Protein AF-A0ABC9SPA9-F1 (afdb_monomer_lite)

pLDDT: mean 70.74, std 9.86, range [34.94, 82.75]

Organism: NCBI:txid718222

Structure (mmCIF, N/CA/C/O backbone):
data_AF-A0ABC9SPA9-F1
#
_entry.id   AF-A0ABC9SPA9-F1
#
loop_
_atom_site.group_PDB
_atom_site.id
_atom_site.type_symbol
_atom_site.label_atom_id
_atom_site.label_alt_id
_atom_site.label_comp_id
_atom_site.label_asym_id
_atom_site.label_entity_id
_atom_site.label_seq_id
_atom_site.pdbx_PDB_ins_code
_atom_site.Cartn_x
_atom_site.Cartn_y
_atom_site.Cartn_z
_atom_site.occupancy
_atom_site.B_iso_or_equiv
_atom_site.auth_seq_id
_atom_site.auth_comp_id
_atom_site.auth_asym_id
_atom_site.auth_atom_id
_atom_site.pdbx_PDB_model_num
ATOM 1 N N . MET A 1 1 ? -22.243 22.794 11.978 1.00 34.94 1 MET A N 1
ATOM 2 C CA . MET A 1 1 ? -20.885 22.226 11.839 1.00 34.94 1 MET A CA 1
ATOM 3 C C . MET A 1 1 ? -20.873 20.907 12.594 1.00 34.94 1 MET A C 1
ATOM 5 O O . MET A 1 1 ? -20.963 20.925 13.809 1.00 34.94 1 MET A O 1
ATOM 9 N N . SER A 1 2 ? -20.923 19.775 11.894 1.00 36.78 2 SER A N 1
ATOM 10 C CA . SER A 1 2 ? -20.999 18.446 12.512 1.00 36.78 2 SER A CA 1
ATOM 11 C C . SER A 1 2 ? -19.617 18.013 13.002 1.00 36.78 2 SER A C 1
ATOM 13 O O . SER A 1 2 ? -18.740 17.723 12.189 1.00 36.78 2 SER A O 1
ATOM 15 N N . GLU A 1 3 ? -19.426 17.983 14.322 1.00 42.12 3 GLU A N 1
ATOM 16 C CA . GLU A 1 3 ? -18.288 17.322 14.965 1.00 42.12 3 GLU A CA 1
ATOM 17 C C . GLU A 1 3 ? -18.127 15.896 14.410 1.00 42.12 3 GLU A C 1
ATOM 19 O O . GLU A 1 3 ? -19.104 15.138 14.381 1.00 42.12 3 GLU A O 1
ATOM 24 N N . PRO A 1 4 ? -16.926 15.502 13.945 1.00 49.25 4 PRO A N 1
ATOM 25 C CA . PRO A 1 4 ? -16.707 14.153 13.456 1.00 49.25 4 PRO A CA 1
ATOM 26 C C . PRO A 1 4 ? -16.755 13.211 14.658 1.00 49.25 4 PRO A C 1
ATOM 28 O O . PRO A 1 4 ? -15.787 13.105 15.415 1.00 49.25 4 PRO A O 1
ATOM 31 N N . ARG A 1 5 ? -17.899 12.543 14.854 1.00 52.34 5 ARG A N 1
ATOM 32 C CA . ARG A 1 5 ? -18.046 11.460 15.830 1.00 52.34 5 ARG A CA 1
ATOM 33 C C . ARG A 1 5 ? -16.961 10.430 15.528 1.00 52.34 5 ARG A C 1
ATOM 35 O O . ARG A 1 5 ? -16.981 9.787 14.477 1.00 52.34 5 ARG A O 1
ATOM 42 N N . GLY A 1 6 ? -15.969 10.349 16.410 1.00 55.34 6 GLY A N 1
ATOM 43 C CA . GLY A 1 6 ? -14.857 9.426 16.248 1.00 55.34 6 GLY A CA 1
ATOM 44 C C . GLY A 1 6 ? -15.367 7.985 16.254 1.00 55.34 6 GLY A C 1
ATOM 45 O O . GLY A 1 6 ? -16.280 7.634 16.999 1.00 55.34 6 GLY A O 1
ATOM 46 N N . GLN A 1 7 ? -14.798 7.152 15.395 1.00 65.31 7 GLN A N 1
ATOM 47 C CA . GLN A 1 7 ? -15.320 5.823 15.103 1.00 65.31 7 GLN A CA 1
ATOM 48 C C . GLN A 1 7 ? -14.751 4.765 16.056 1.00 65.31 7 GLN A C 1
ATOM 50 O O . GLN A 1 7 ? -13.540 4.644 16.184 1.00 65.31 7 GLN A O 1
ATOM 55 N N . GLN A 1 8 ? -15.584 3.928 16.675 1.00 70.50 8 GLN A N 1
ATOM 56 C CA . GLN A 1 8 ? -15.122 2.920 17.653 1.00 70.50 8 GLN A CA 1
ATOM 57 C C . GLN A 1 8 ? -14.478 1.653 17.046 1.00 70.50 8 GLN A C 1
ATOM 59 O O . GLN A 1 8 ? -14.111 0.727 17.762 1.00 70.50 8 GLN A O 1
ATOM 64 N N . ILE A 1 9 ? -14.329 1.583 15.723 1.00 71.44 9 ILE A N 1
ATOM 65 C CA . ILE A 1 9 ? -13.933 0.351 15.019 1.00 71.44 9 ILE A CA 1
ATOM 66 C C . ILE A 1 9 ? -12.406 0.156 15.049 1.00 71.44 9 ILE A C 1
ATOM 68 O O . ILE A 1 9 ? -11.908 -0.960 15.235 1.00 71.44 9 ILE A O 1
ATOM 72 N N . ILE A 1 10 ? -11.632 1.238 14.881 1.00 73.44 10 ILE A N 1
ATOM 73 C CA . ILE A 1 10 ? -10.162 1.199 14.854 1.00 73.44 10 ILE A CA 1
ATOM 74 C C . ILE A 1 10 ? -9.591 2.327 15.707 1.00 73.44 10 ILE A C 1
ATOM 76 O O . ILE A 1 10 ? -9.733 3.506 15.391 1.00 73.44 10 ILE A O 1
ATOM 80 N N . HIS A 1 11 ? -8.836 1.934 16.727 1.00 81.88 11 HIS A N 1
ATOM 81 C CA . HIS A 1 11 ? -8.031 2.840 17.534 1.00 81.88 11 HIS A CA 1
ATOM 82 C C . HIS A 1 11 ? -6.580 2.843 17.058 1.00 81.88 11 HIS A C 1
ATOM 84 O O . HIS A 1 11 ? -6.040 1.827 16.599 1.00 81.88 11 HIS A O 1
ATOM 90 N N . CYS A 1 12 ? -5.928 3.996 17.164 1.00 79.81 12 CYS A N 1
ATOM 91 C CA . CYS A 1 12 ? -4.504 4.102 16.917 1.00 79.81 12 CYS A CA 1
ATOM 92 C C . CYS A 1 12 ? -3.719 3.399 18.029 1.00 79.81 12 CYS A C 1
ATOM 94 O O . CYS A 1 12 ? -3.848 3.757 19.196 1.00 79.81 12 CYS A O 1
ATOM 96 N N . LYS A 1 13 ? -2.823 2.472 17.671 1.00 80.00 13 LYS A N 1
ATOM 97 C CA . LYS A 1 13 ? -1.965 1.776 18.651 1.00 80.00 13 LYS A CA 1
ATOM 98 C C . LYS A 1 13 ? -0.984 2.694 19.393 1.00 80.00 13 LYS A C 1
ATOM 100 O O . LYS A 1 13 ? -0.478 2.305 20.435 1.00 80.00 13 LYS A O 1
ATOM 105 N N . LYS A 1 14 ? -0.683 3.879 18.845 1.00 79.50 14 LYS A N 1
ATOM 106 C CA . LYS A 1 14 ? 0.328 4.799 19.392 1.00 79.50 14 LYS A CA 1
ATOM 107 C C . LYS A 1 14 ? -0.261 5.871 20.313 1.00 79.50 14 LYS A C 1
ATOM 109 O O . LYS A 1 14 ? 0.379 6.227 21.291 1.00 79.50 14 LYS A O 1
ATOM 114 N N . CYS A 1 15 ? -1.447 6.395 19.997 1.00 82.06 15 CYS A N 1
ATOM 115 C CA . CYS A 1 15 ? -2.069 7.487 20.759 1.00 82.06 15 CYS A CA 1
ATOM 116 C C . CYS A 1 15 ? -3.491 7.188 21.257 1.00 82.06 15 CYS A C 1
ATOM 118 O O . CYS A 1 15 ? -4.104 8.053 21.867 1.00 82.06 15 CYS A O 1
ATOM 120 N N . GLY A 1 16 ? -4.060 6.012 20.967 1.00 79.62 16 GLY A N 1
ATOM 121 C CA . GLY A 1 16 ? -5.421 5.641 21.381 1.00 79.62 16 GLY A CA 1
ATOM 122 C C . GLY A 1 16 ? -6.553 6.346 20.620 1.00 79.62 16 GLY A C 1
ATOM 123 O O . GLY A 1 16 ? -7.703 5.912 20.704 1.00 79.62 16 GLY A O 1
ATOM 124 N N . SER A 1 17 ? -6.244 7.381 19.830 1.00 80.25 17 SER A N 1
ATOM 125 C CA . SER A 1 17 ? -7.243 8.133 19.066 1.00 80.25 17 SER A CA 1
ATOM 126 C C . SER A 1 17 ? -8.010 7.256 18.081 1.00 80.25 17 SER A C 1
ATOM 128 O O . SER A 1 17 ? -7.456 6.361 17.437 1.00 80.25 17 SER A O 1
ATOM 130 N N . ASN A 1 18 ? -9.296 7.557 17.950 1.00 76.06 18 ASN A N 1
ATOM 131 C CA . ASN A 1 18 ? -10.250 6.927 17.043 1.00 76.06 18 ASN A CA 1
ATOM 132 C C . ASN A 1 18 ? -10.386 7.669 15.698 1.00 76.06 18 ASN A C 1
ATOM 134 O O . ASN A 1 18 ? -11.220 7.318 14.863 1.00 76.06 18 ASN A O 1
ATOM 138 N N . LYS A 1 19 ? -9.564 8.701 15.470 1.00 74.00 19 LYS A N 1
ATOM 139 C CA . LYS A 1 19 ? -9.517 9.460 14.216 1.00 74.00 19 LYS A CA 1
ATOM 140 C C . LYS A 1 19 ? -8.486 8.846 13.279 1.00 74.00 19 LYS A C 1
ATOM 142 O O . LYS A 1 19 ? -7.318 9.250 13.242 1.00 74.00 19 LYS A O 1
ATOM 147 N N . VAL A 1 20 ? -8.913 7.837 12.526 1.00 75.25 20 VAL A N 1
ATOM 148 C CA . VAL A 1 20 ? -8.094 7.185 11.500 1.00 75.25 20 VAL A CA 1
ATOM 149 C C . VAL A 1 20 ? -8.693 7.392 10.114 1.00 75.25 20 VAL A C 1
ATOM 151 O O . VAL A 1 20 ? -9.902 7.355 9.926 1.00 75.25 20 VAL A O 1
ATOM 154 N N . THR A 1 21 ? -7.836 7.618 9.125 1.00 75.06 21 THR A N 1
ATOM 155 C CA . THR A 1 21 ? -8.233 7.772 7.725 1.00 75.06 21 THR A CA 1
ATOM 156 C C . THR A 1 21 ? -7.638 6.649 6.896 1.00 75.06 21 THR A C 1
ATOM 158 O O . THR A 1 21 ? -6.475 6.267 7.066 1.00 75.06 21 THR A O 1
ATOM 161 N N . LEU A 1 22 ? -8.439 6.123 5.974 1.00 71.50 22 LEU A N 1
ATOM 162 C CA . LEU A 1 22 ? -7.982 5.159 4.984 1.00 71.50 22 LEU A CA 1
ATOM 163 C C . LEU A 1 22 ? -6.973 5.843 4.061 1.00 71.50 22 LEU A C 1
ATOM 165 O O . LEU A 1 22 ? -7.290 6.834 3.408 1.00 71.50 22 LEU A O 1
ATOM 169 N N . THR A 1 23 ? -5.750 5.320 3.994 1.00 66.88 23 THR A N 1
ATOM 170 C CA . THR A 1 23 ? -4.768 5.820 3.025 1.00 66.88 23 THR A CA 1
ATOM 171 C C . THR A 1 2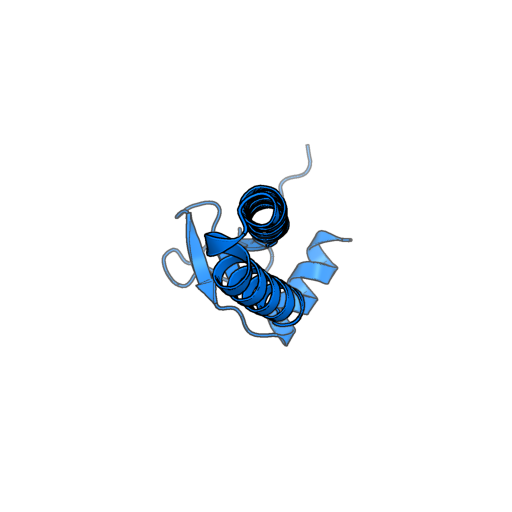3 ? -4.904 5.002 1.747 1.00 66.88 23 THR A C 1
ATOM 173 O O . THR A 1 23 ? -4.450 3.862 1.672 1.00 66.88 23 THR A O 1
ATOM 176 N N . GLY A 1 24 ? -5.604 5.561 0.758 1.00 57.38 24 GLY A N 1
ATOM 177 C CA . GLY A 1 24 ? -5.808 4.940 -0.550 1.00 57.38 24 GLY A CA 1
ATOM 178 C C . GLY A 1 24 ? -4.580 5.071 -1.457 1.00 57.38 24 GLY A C 1
ATOM 179 O O . GLY A 1 24 ? -4.030 6.155 -1.613 1.00 57.38 24 GLY A O 1
ATOM 180 N N . LYS A 1 25 ? -4.183 3.963 -2.093 1.00 54.88 25 LYS A N 1
ATOM 181 C CA . LYS A 1 25 ? -2.993 3.792 -2.954 1.00 54.88 25 LYS A CA 1
ATOM 182 C C . LYS A 1 25 ? -3.000 4.528 -4.306 1.00 54.88 25 LYS A C 1
ATOM 184 O O . LYS A 1 25 ? -2.076 4.331 -5.095 1.00 54.88 25 LYS A O 1
ATOM 189 N N . TRP A 1 26 ? -4.016 5.330 -4.611 1.00 54.03 26 TRP A N 1
ATOM 190 C CA . TRP A 1 26 ? -4.219 5.860 -5.966 1.00 54.03 26 TRP A CA 1
ATOM 191 C C . TRP A 1 26 ? -3.023 6.670 -6.490 1.00 54.03 26 TRP A C 1
ATOM 193 O O . TRP A 1 26 ? -2.683 6.572 -7.665 1.00 54.03 26 TRP A O 1
ATOM 203 N N . THR A 1 27 ? -2.313 7.384 -5.616 1.00 56.59 27 THR A N 1
ATOM 204 C CA . THR A 1 27 ? -1.150 8.200 -5.994 1.00 56.59 27 THR A CA 1
ATOM 205 C C . THR A 1 27 ? 0.101 7.391 -6.353 1.00 56.59 27 THR A C 1
ATOM 207 O O . THR A 1 27 ? 0.845 7.799 -7.244 1.00 56.59 27 THR A O 1
ATOM 210 N N . VAL A 1 28 ? 0.332 6.236 -5.718 1.00 59.12 28 VAL A N 1
ATOM 211 C CA . VAL A 1 28 ? 1.537 5.409 -5.955 1.00 59.12 28 VAL A CA 1
ATOM 212 C C . VAL A 1 28 ? 1.395 4.570 -7.227 1.00 59.12 28 VAL A C 1
ATOM 214 O O . VAL A 1 28 ? 2.349 4.413 -7.982 1.00 59.12 28 VAL A O 1
ATOM 217 N N . ALA A 1 29 ? 0.190 4.064 -7.500 1.00 60.25 29 ALA A N 1
ATOM 218 C CA . ALA A 1 29 ? -0.074 3.306 -8.721 1.00 60.25 29 ALA A CA 1
ATOM 219 C C . ALA A 1 29 ? -0.005 4.197 -9.977 1.00 60.25 29 ALA A C 1
ATOM 221 O O . ALA A 1 29 ? 0.574 3.794 -10.983 1.00 60.25 29 ALA A O 1
ATOM 222 N N . ALA A 1 30 ? -0.531 5.426 -9.903 1.00 64.88 30 ALA A N 1
ATOM 223 C CA . ALA A 1 30 ? -0.515 6.362 -11.027 1.00 64.88 30 ALA A CA 1
ATOM 224 C C . ALA A 1 30 ? 0.908 6.808 -11.404 1.00 64.88 30 ALA A C 1
ATOM 226 O O . ALA A 1 30 ? 1.251 6.859 -12.584 1.00 64.88 30 ALA A O 1
ATOM 227 N N . THR A 1 31 ? 1.755 7.081 -10.407 1.00 64.94 31 THR A N 1
ATOM 228 C CA . THR A 1 31 ? 3.159 7.449 -10.641 1.00 64.94 31 THR A CA 1
ATOM 229 C C . THR A 1 31 ? 3.961 6.285 -11.215 1.00 64.94 31 THR A C 1
ATOM 231 O O . THR A 1 31 ? 4.666 6.482 -12.197 1.00 64.94 31 THR A O 1
ATOM 234 N N . ALA A 1 32 ? 3.808 5.064 -10.693 1.00 66.88 32 ALA A N 1
ATOM 235 C CA . ALA A 1 32 ? 4.489 3.889 -11.244 1.00 66.88 32 ALA A CA 1
ATOM 236 C C . ALA A 1 32 ? 4.094 3.597 -12.706 1.00 66.88 32 ALA A C 1
ATOM 238 O O . ALA A 1 32 ? 4.952 3.246 -13.516 1.00 66.88 32 ALA A O 1
ATOM 239 N N . PHE A 1 33 ? 2.816 3.782 -13.058 1.00 70.19 33 PHE A N 1
ATOM 240 C CA . PHE A 1 33 ? 2.328 3.598 -14.426 1.00 70.19 33 PHE A CA 1
ATOM 241 C C . PHE A 1 33 ? 2.922 4.626 -15.400 1.00 70.19 33 PHE A C 1
ATOM 243 O O . PHE A 1 33 ? 3.445 4.250 -16.447 1.00 70.19 33 PHE A O 1
ATOM 250 N N . LEU A 1 34 ? 2.907 5.913 -15.030 1.00 72.62 34 LEU A N 1
ATOM 251 C CA . LEU A 1 34 ? 3.493 6.994 -15.832 1.00 72.62 34 LEU A CA 1
ATOM 252 C C . LEU A 1 34 ? 4.997 6.789 -16.056 1.00 72.62 34 LEU A C 1
ATOM 254 O O . LEU A 1 34 ? 5.463 6.888 -17.190 1.00 72.62 34 LEU A O 1
ATOM 258 N N . THR A 1 35 ? 5.746 6.445 -15.005 1.00 71.31 35 THR A N 1
ATOM 259 C CA . THR A 1 35 ? 7.189 6.183 -15.112 1.00 71.31 35 THR A CA 1
ATOM 260 C C . THR A 1 35 ? 7.478 4.973 -16.003 1.00 71.31 35 THR A C 1
ATOM 262 O O . THR A 1 35 ? 8.403 5.019 -16.811 1.00 71.31 35 THR A O 1
ATOM 265 N N . GLY A 1 36 ? 6.664 3.913 -15.918 1.00 68.00 36 GLY A N 1
ATOM 266 C CA . GLY A 1 36 ? 6.761 2.754 -16.808 1.00 68.00 36 GLY A CA 1
ATOM 267 C C . GLY A 1 36 ? 6.552 3.118 -18.282 1.00 68.00 36 GLY A C 1
ATOM 268 O O . GLY A 1 36 ? 7.353 2.721 -19.122 1.00 68.00 36 GLY A O 1
ATOM 269 N N . CYS A 1 37 ? 5.543 3.938 -18.596 1.00 69.50 37 CYS A N 1
ATOM 270 C CA . CYS A 1 37 ? 5.289 4.404 -19.964 1.00 69.50 37 CYS A CA 1
ATOM 271 C C . CYS A 1 37 ? 6.449 5.233 -20.540 1.00 69.50 37 CYS A C 1
ATOM 273 O O . CYS A 1 37 ? 6.796 5.062 -21.706 1.00 69.50 37 CYS A O 1
ATOM 275 N N . VAL A 1 38 ? 7.075 6.098 -19.733 1.00 73.62 38 VAL A N 1
ATOM 276 C CA . VAL A 1 38 ? 8.241 6.892 -20.164 1.00 73.62 38 VAL A CA 1
ATOM 277 C C . VAL A 1 38 ? 9.468 6.001 -20.384 1.00 73.62 38 VAL A C 1
ATOM 279 O O . VAL A 1 38 ? 10.187 6.173 -21.364 1.00 73.62 38 VAL A O 1
ATOM 282 N N . LEU A 1 39 ? 9.688 5.007 -19.517 1.00 66.06 39 LEU A N 1
ATOM 283 C CA . LEU A 1 39 ? 10.785 4.045 -19.658 1.00 66.06 39 LEU A CA 1
ATOM 284 C C . LEU A 1 39 ? 10.602 3.098 -20.855 1.00 66.06 39 LEU A C 1
ATOM 286 O O . LEU A 1 39 ? 11.592 2.611 -21.389 1.00 66.06 39 LEU A O 1
ATOM 290 N N . CYS A 1 40 ? 9.386 2.859 -21.346 1.00 64.75 40 CYS A N 1
ATOM 291 C CA . CYS A 1 40 ? 9.181 2.082 -22.576 1.00 64.75 40 CYS A CA 1
ATOM 292 C C . CYS A 1 40 ? 9.717 2.775 -23.845 1.00 64.75 40 CYS A C 1
ATOM 294 O O . CYS A 1 40 ? 9.906 2.104 -24.856 1.00 64.75 40 CYS A O 1
ATOM 296 N N . LEU A 1 41 ? 9.981 4.090 -23.813 1.00 69.31 41 LEU A N 1
ATOM 297 C CA . LEU A 1 41 ? 10.509 4.836 -24.965 1.00 69.31 41 LEU A CA 1
ATOM 298 C C . LEU A 1 41 ? 11.996 4.556 -25.242 1.00 69.31 41 LEU A C 1
ATOM 300 O O . LEU A 1 41 ? 12.479 4.865 -26.330 1.00 69.31 41 LEU A O 1
ATOM 304 N N . PHE A 1 42 ? 12.720 3.946 -24.298 1.00 73.50 42 PHE A N 1
ATOM 305 C CA . PHE A 1 42 ? 14.121 3.569 -24.470 1.00 73.50 42 PHE A CA 1
ATOM 306 C C . PHE A 1 42 ? 14.250 2.037 -24.520 1.00 73.50 42 PHE A C 1
ATOM 308 O O . PHE A 1 42 ? 13.871 1.329 -23.590 1.00 73.50 42 PHE A O 1
ATOM 315 N N . ILE A 1 43 ? 14.816 1.503 -25.610 1.00 66.44 43 ILE A N 1
ATOM 316 C CA . ILE A 1 43 ? 14.885 0.050 -25.886 1.00 66.44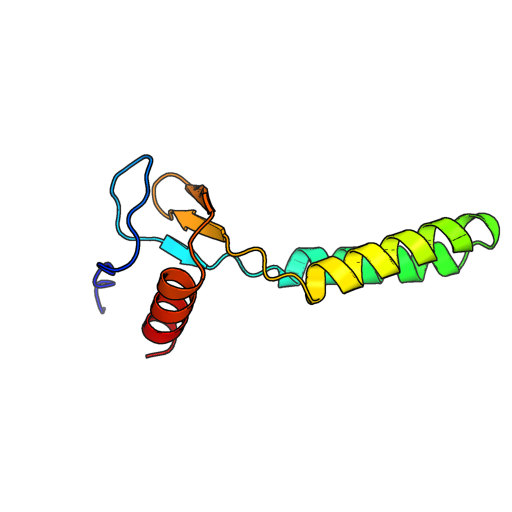 43 ILE A CA 1
ATOM 317 C C . ILE A 1 43 ? 15.606 -0.726 -24.765 1.00 66.44 43 ILE A C 1
ATOM 319 O O . ILE A 1 43 ? 15.238 -1.853 -24.442 1.00 66.44 43 ILE A O 1
ATOM 323 N N . ILE A 1 44 ? 16.592 -0.102 -24.115 1.00 71.38 44 ILE A N 1
ATOM 324 C CA . ILE A 1 44 ? 17.378 -0.696 -23.021 1.00 71.38 44 ILE A CA 1
ATOM 325 C C . ILE A 1 44 ? 16.541 -0.862 -21.738 1.00 71.38 44 ILE A C 1
ATOM 327 O O . ILE A 1 44 ? 16.791 -1.766 -20.942 1.00 71.38 44 ILE A O 1
ATOM 331 N N . THR A 1 45 ? 15.523 -0.026 -21.528 1.00 67.12 45 THR A N 1
ATOM 332 C CA . THR A 1 45 ? 14.714 -0.011 -20.300 1.00 67.12 45 THR A CA 1
ATOM 333 C C . THR A 1 45 ? 13.412 -0.799 -20.413 1.00 67.12 45 THR A C 1
ATOM 335 O O . THR A 1 45 ? 12.712 -0.927 -19.412 1.00 67.12 45 THR A O 1
ATOM 338 N N . ILE A 1 46 ? 13.110 -1.406 -21.568 1.00 74.38 46 ILE A N 1
ATOM 339 C CA . ILE A 1 46 ? 11.954 -2.300 -21.771 1.00 74.38 46 ILE A CA 1
ATOM 340 C C . ILE A 1 46 ? 11.838 -3.385 -20.677 1.00 74.38 46 ILE A C 1
ATOM 342 O O . ILE A 1 46 ? 10.775 -3.478 -20.060 1.00 74.38 46 ILE A O 1
ATOM 346 N N . PRO A 1 47 ? 12.880 -4.181 -20.354 1.00 78.12 47 PRO A N 1
ATOM 347 C CA . PRO A 1 47 ? 12.766 -5.193 -19.297 1.00 78.12 47 PRO A CA 1
ATOM 348 C C . PRO A 1 47 ? 12.510 -4.587 -17.906 1.00 78.12 47 PRO A C 1
ATOM 350 O O . PRO A 1 47 ? 11.780 -5.169 -17.103 1.00 78.12 47 PRO A O 1
ATOM 353 N N . ILE A 1 48 ? 13.042 -3.392 -17.628 1.00 78.19 48 ILE A N 1
ATOM 354 C CA . ILE A 1 48 ? 12.799 -2.664 -16.372 1.00 78.19 48 ILE A CA 1
ATOM 355 C C . ILE A 1 48 ? 11.349 -2.166 -16.319 1.00 78.19 48 ILE A C 1
ATOM 357 O O . ILE A 1 48 ? 10.685 -2.295 -15.291 1.00 78.19 48 ILE A O 1
ATOM 361 N N . ALA A 1 49 ? 10.830 -1.652 -17.434 1.00 74.81 49 ALA A N 1
ATOM 362 C CA . ALA A 1 49 ? 9.453 -1.196 -17.543 1.00 74.81 49 ALA A CA 1
ATOM 363 C C . ALA A 1 49 ? 8.457 -2.348 -17.332 1.00 74.81 49 ALA A C 1
ATOM 365 O O . ALA A 1 49 ? 7.490 -2.179 -16.589 1.00 74.81 49 ALA A O 1
ATOM 366 N N . ILE A 1 50 ? 8.732 -3.535 -17.890 1.00 81.69 50 ILE A N 1
ATOM 367 C CA . ILE A 1 50 ? 7.926 -4.749 -17.674 1.00 81.69 50 ILE A CA 1
ATOM 368 C C . ILE A 1 50 ? 7.903 -5.133 -16.187 1.00 81.69 50 ILE A C 1
ATOM 370 O O . ILE A 1 50 ? 6.828 -5.379 -15.638 1.00 81.69 50 ILE A O 1
ATOM 374 N N . LEU A 1 51 ? 9.055 -5.127 -15.505 1.00 82.69 51 LEU A N 1
ATOM 375 C CA . LEU A 1 51 ? 9.122 -5.399 -14.064 1.00 82.69 51 LEU A CA 1
ATOM 376 C C . LEU A 1 51 ? 8.322 -4.375 -13.246 1.00 82.69 51 LEU A C 1
ATOM 378 O O . LEU A 1 51 ? 7.546 -4.761 -12.371 1.00 82.69 51 LEU A O 1
ATOM 382 N N . CYS A 1 52 ? 8.446 -3.080 -13.552 1.00 78.00 52 CYS A N 1
ATOM 383 C CA . CYS A 1 52 ? 7.648 -2.035 -12.910 1.00 78.00 52 CYS A CA 1
ATOM 384 C C . CYS A 1 52 ? 6.144 -2.233 -13.132 1.00 78.00 52 CYS A C 1
ATOM 386 O O . CYS A 1 52 ? 5.361 -2.029 -12.204 1.00 78.00 52 CYS A O 1
ATOM 388 N N . TRP A 1 53 ? 5.737 -2.666 -14.325 1.00 79.62 53 TRP A N 1
ATOM 389 C CA . TRP A 1 53 ? 4.342 -2.957 -14.641 1.00 79.62 53 TRP A CA 1
ATOM 390 C C . TRP A 1 53 ? 3.809 -4.137 -13.832 1.00 79.62 53 TRP A C 1
ATOM 392 O O . TRP A 1 53 ? 2.752 -4.025 -13.217 1.00 79.62 53 TRP A O 1
ATOM 402 N N . ILE A 1 54 ? 4.565 -5.235 -13.752 1.00 82.75 54 ILE A N 1
ATOM 403 C CA . ILE A 1 54 ? 4.202 -6.402 -12.937 1.00 82.75 54 ILE A CA 1
ATOM 404 C C . ILE A 1 54 ? 4.030 -5.991 -11.470 1.00 82.75 54 ILE A C 1
ATOM 406 O O . ILE A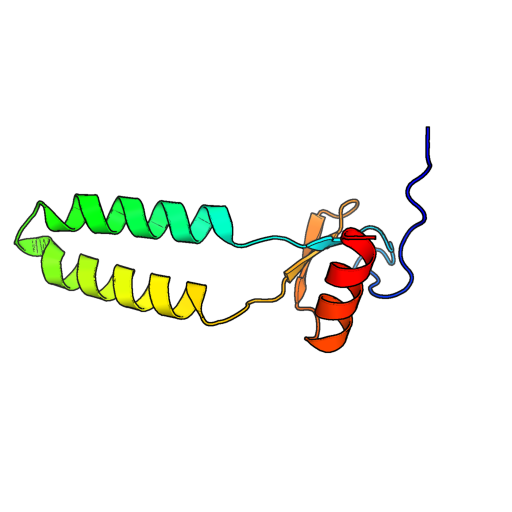 1 54 ? 3.024 -6.329 -10.846 1.00 82.75 54 ILE A O 1
ATOM 410 N N . VAL A 1 55 ? 4.963 -5.206 -10.923 1.00 79.12 55 VAL A N 1
ATOM 411 C CA . VAL A 1 55 ? 4.865 -4.700 -9.548 1.00 79.12 55 VAL A CA 1
ATOM 412 C C . VAL A 1 55 ? 3.647 -3.790 -9.383 1.00 79.12 55 VAL A C 1
ATOM 414 O O . VAL A 1 55 ? 2.910 -3.947 -8.414 1.00 79.12 55 VAL A O 1
ATOM 417 N N . ALA A 1 56 ? 3.383 -2.879 -10.321 1.00 74.00 56 ALA A N 1
ATOM 418 C CA . ALA A 1 56 ? 2.219 -1.996 -10.269 1.00 74.00 56 ALA A CA 1
ATOM 419 C C . ALA A 1 56 ? 0.901 -2.786 -10.287 1.00 74.00 56 ALA A C 1
ATOM 421 O O . ALA A 1 56 ? 0.019 -2.522 -9.471 1.00 74.00 56 ALA A O 1
ATOM 422 N N . VAL A 1 57 ? 0.800 -3.800 -11.150 1.00 77.50 57 VAL A N 1
ATOM 423 C CA . VAL A 1 57 ? -0.347 -4.711 -11.240 1.00 77.50 57 VAL A CA 1
ATOM 424 C C . VAL A 1 57 ? -0.525 -5.477 -9.928 1.00 77.50 57 VAL A C 1
ATOM 426 O O . VAL A 1 57 ? -1.608 -5.451 -9.345 1.00 77.50 57 VAL A O 1
ATOM 429 N N . ILE A 1 58 ? 0.536 -6.071 -9.376 1.00 77.31 58 ILE A N 1
ATOM 430 C CA . ILE A 1 58 ? 0.478 -6.750 -8.071 1.00 77.31 58 ILE A CA 1
ATOM 431 C C . ILE A 1 58 ? 0.045 -5.772 -6.972 1.00 77.31 58 ILE A C 1
ATOM 433 O O . ILE A 1 58 ? -0.814 -6.096 -6.157 1.00 77.31 58 ILE A O 1
ATOM 437 N N . PHE A 1 59 ? 0.573 -4.549 -6.950 1.00 68.44 59 PHE A N 1
ATOM 438 C CA . PHE A 1 59 ? 0.175 -3.533 -5.974 1.00 68.44 59 PHE A CA 1
ATOM 439 C C . PHE A 1 59 ? -1.265 -3.044 -6.154 1.00 68.44 59 PHE A C 1
ATOM 441 O O . PHE A 1 59 ? -1.856 -2.590 -5.167 1.00 68.44 59 PHE A O 1
ATOM 448 N N . MET A 1 60 ? -1.819 -3.134 -7.364 1.00 65.19 60 MET A N 1
ATOM 449 C CA . MET A 1 60 ? -3.219 -2.846 -7.666 1.00 65.19 60 MET A CA 1
ATOM 450 C C . MET A 1 60 ? -4.137 -3.959 -7.140 1.00 65.19 60 MET A C 1
ATOM 452 O O . MET A 1 60 ? -5.163 -3.659 -6.533 1.00 65.19 60 MET A O 1
ATOM 456 N N . PHE A 1 61 ? -3.737 -5.227 -7.295 1.00 65.00 61 PHE A N 1
ATOM 457 C CA . PHE A 1 61 ? -4.521 -6.391 -6.863 1.00 65.00 61 PHE A CA 1
ATOM 458 C C . PHE A 1 61 ? -4.333 -6.776 -5.392 1.00 65.00 61 PHE A C 1
ATOM 460 O O . PHE A 1 61 ? -5.232 -7.370 -4.802 1.00 65.00 61 PHE A O 1
ATOM 467 N N . VAL A 1 62 ? -3.207 -6.426 -4.764 1.00 63.16 62 VAL A N 1
ATOM 468 C CA . VAL A 1 62 ? -2.965 -6.669 -3.336 1.00 63.16 62 VAL A CA 1
ATOM 469 C C . VAL A 1 62 ? -3.464 -5.464 -2.533 1.00 63.16 62 VAL A C 1
ATOM 471 O O . VAL A 1 62 ? -2.808 -4.412 -2.524 1.00 63.16 62 VAL A O 1
ATOM 474 N N . PRO A 1 63 ? -4.594 -5.562 -1.807 1.00 56.94 63 PRO A N 1
ATOM 475 C CA . PRO A 1 63 ? -5.054 -4.480 -0.953 1.00 56.94 63 PRO A CA 1
ATOM 476 C C . PRO A 1 63 ? -4.146 -4.397 0.279 1.00 56.94 63 PRO A C 1
ATOM 478 O O . PRO A 1 63 ? -4.383 -5.054 1.292 1.00 56.94 63 PRO A O 1
ATOM 481 N N . PHE A 1 64 ? -3.096 -3.571 0.227 1.00 60.56 64 PHE A N 1
ATOM 482 C CA . PHE A 1 64 ? -2.434 -3.171 1.464 1.00 60.56 64 PHE A CA 1
ATOM 483 C C . PHE A 1 64 ? -3.353 -2.198 2.201 1.00 60.56 64 PHE A C 1
ATOM 485 O O . PHE A 1 64 ? -3.565 -1.063 1.773 1.00 60.56 64 PHE A O 1
ATOM 492 N N . ARG A 1 65 ? -3.929 -2.692 3.294 1.00 68.19 65 ARG A N 1
ATOM 493 C CA . ARG A 1 65 ? -4.886 -1.993 4.146 1.00 68.19 65 ARG A CA 1
ATOM 494 C C . ARG A 1 65 ? -4.153 -1.237 5.246 1.00 68.19 65 ARG A C 1
ATOM 496 O O . ARG A 1 65 ? -3.893 -1.773 6.325 1.00 68.19 65 ARG A O 1
ATOM 503 N N . TYR A 1 66 ? -3.796 0.008 4.952 1.00 70.19 66 TYR A N 1
ATOM 504 C CA . TYR A 1 66 ? -3.205 0.916 5.930 1.00 70.19 66 TYR A CA 1
ATOM 505 C C . TYR A 1 66 ? -4.210 1.986 6.345 1.00 70.19 66 TYR A C 1
ATOM 507 O O . TYR A 1 66 ? -4.844 2.631 5.505 1.00 70.19 66 TYR A O 1
ATOM 515 N N . ALA A 1 67 ? -4.318 2.191 7.653 1.00 72.94 67 ALA A N 1
ATOM 516 C CA . ALA A 1 67 ? -5.000 3.338 8.222 1.00 72.94 67 ALA A CA 1
ATOM 517 C C . ALA A 1 67 ? -3.958 4.287 8.811 1.00 72.94 67 ALA A C 1
ATOM 519 O O . ALA A 1 67 ? -3.034 3.859 9.509 1.00 72.94 67 ALA A O 1
ATOM 520 N N . LYS A 1 68 ? -4.110 5.577 8.526 1.00 81.00 68 LYS A N 1
ATOM 521 C CA . LYS A 1 68 ? -3.266 6.635 9.068 1.00 81.00 68 LYS A CA 1
ATOM 522 C C . LYS A 1 68 ? -4.029 7.359 10.159 1.00 81.00 68 LYS A C 1
ATOM 524 O O . LYS A 1 68 ? -5.136 7.837 9.924 1.00 81.00 68 LYS A O 1
ATOM 529 N N . CYS A 1 69 ? -3.451 7.448 11.348 1.00 81.44 69 CYS A N 1
ATOM 530 C CA . CYS A 1 69 ? -4.020 8.275 12.406 1.00 81.44 69 CYS A CA 1
ATOM 531 C C . CYS A 1 69 ? -3.870 9.758 12.045 1.00 81.44 69 CYS A C 1
ATOM 533 O O . CYS A 1 69 ? -2.785 10.179 11.644 1.00 81.44 69 CYS A O 1
ATOM 535 N N . GLN A 1 70 ? -4.930 10.554 12.189 1.00 80.00 70 GLN A N 1
ATOM 536 C CA . GLN A 1 70 ? -4.865 11.986 11.890 1.00 80.00 70 GLN A CA 1
ATOM 537 C C . GLN A 1 70 ? -4.098 12.787 12.947 1.00 80.00 70 GLN A C 1
ATOM 539 O O . GLN A 1 70 ? -3.459 13.777 12.605 1.00 80.00 70 GLN A O 1
ATOM 544 N N . GLU A 1 71 ? -4.098 12.336 14.201 1.00 80.69 71 GLU A N 1
ATOM 545 C CA . GLU A 1 71 ? -3.429 13.048 15.295 1.00 80.69 71 GLU A CA 1
ATOM 546 C C . GLU A 1 71 ? -1.920 12.799 15.297 1.00 80.69 71 GLU A C 1
ATOM 548 O O . GLU A 1 71 ? -1.126 13.726 15.171 1.00 80.69 71 GLU A O 1
ATOM 553 N N . CYS A 1 72 ? -1.501 11.534 15.377 1.00 81.75 72 CYS A N 1
ATOM 554 C CA . CYS A 1 72 ? -0.080 11.189 15.477 1.00 81.75 72 CYS A CA 1
ATOM 555 C C . CYS A 1 72 ? 0.579 10.838 14.133 1.00 81.75 72 CYS A C 1
ATOM 557 O O . CYS A 1 72 ? 1.749 10.455 14.108 1.00 81.75 72 CYS A O 1
ATOM 559 N N . LYS A 1 73 ? -0.162 10.913 13.014 1.00 79.56 73 LYS A N 1
ATOM 560 C CA . LYS A 1 73 ? 0.291 10.574 11.645 1.00 79.56 73 LYS A CA 1
ATOM 561 C C . LYS A 1 73 ? 0.861 9.156 11.485 1.00 79.56 73 LYS A C 1
ATOM 563 O O . LYS A 1 73 ? 1.473 8.857 10.461 1.00 79.56 73 LYS A O 1
ATOM 568 N N . HIS A 1 74 ? 0.637 8.278 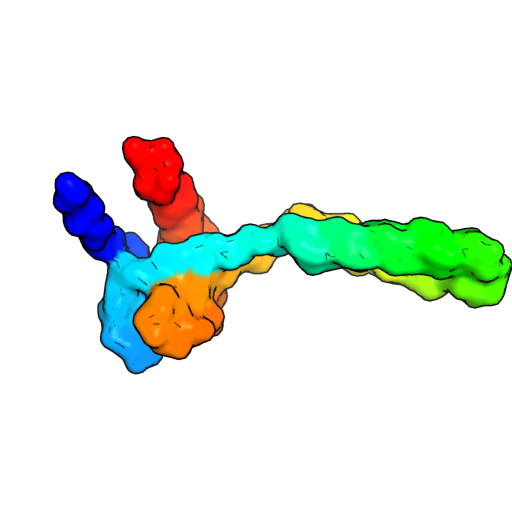12.461 1.00 78.19 74 HIS A N 1
ATOM 569 C CA . HIS A 1 74 ? 1.122 6.905 12.452 1.00 78.19 74 HIS A CA 1
ATOM 570 C C . HIS A 1 74 ? 0.339 6.053 11.448 1.00 78.19 74 HIS A C 1
ATOM 572 O O . HIS A 1 74 ? -0.893 6.010 11.497 1.00 78.19 74 HIS A O 1
ATOM 578 N N . ASN A 1 75 ? 1.060 5.354 10.570 1.00 76.81 75 ASN A N 1
ATOM 579 C CA . ASN A 1 75 ? 0.489 4.372 9.654 1.00 76.81 75 ASN A CA 1
ATOM 580 C C . ASN A 1 75 ? 0.456 3.010 10.345 1.00 76.81 75 ASN A C 1
ATOM 582 O O . ASN A 1 75 ? 1.498 2.477 10.715 1.00 76.81 75 ASN A O 1
ATOM 586 N N . GLN A 1 76 ? -0.731 2.428 10.492 1.00 78.88 76 GLN A N 1
ATOM 587 C CA . GLN A 1 76 ? -0.889 1.082 11.032 1.00 78.88 76 GLN A CA 1
ATOM 588 C C . GLN A 1 76 ? -1.533 0.149 10.010 1.00 78.88 76 GLN A C 1
ATOM 590 O O . GLN A 1 76 ? -2.430 0.543 9.262 1.00 78.88 76 GLN A O 1
ATOM 595 N N . LYS A 1 77 ? -1.068 -1.103 9.990 1.00 76.44 77 LYS A N 1
ATOM 596 C CA . LYS A 1 77 ? -1.707 -2.183 9.237 1.00 76.44 77 LYS A CA 1
ATOM 597 C C . LYS A 1 77 ? -2.990 -2.577 9.966 1.00 76.44 77 LYS A C 1
ATOM 599 O O . LYS A 1 77 ? -2.960 -2.808 11.175 1.00 76.44 77 LYS A O 1
ATOM 604 N N . VAL A 1 78 ? -4.098 -2.612 9.239 1.00 76.06 78 VAL A N 1
ATOM 605 C CA . VAL A 1 78 ? -5.422 -2.929 9.784 1.00 76.06 78 VAL A CA 1
ATOM 606 C C . VAL A 1 78 ? -5.923 -4.226 9.167 1.00 76.06 78 VAL A C 1
ATOM 608 O O . VAL A 1 78 ? -5.648 -4.507 7.998 1.00 76.06 78 VAL A O 1
ATOM 611 N N . ASP A 1 79 ? -6.636 -5.011 9.971 1.00 76.25 79 ASP A N 1
ATOM 612 C CA . ASP A 1 79 ? -7.279 -6.240 9.521 1.00 76.25 79 ASP A CA 1
ATOM 613 C C . ASP A 1 79 ? -8.352 -5.974 8.451 1.00 76.25 79 ASP A C 1
ATOM 615 O O . ASP A 1 79 ? -8.907 -4.876 8.362 1.00 76.25 79 ASP A O 1
ATOM 619 N N . LYS A 1 80 ? -8.634 -6.985 7.628 1.00 71.69 80 LYS A N 1
ATOM 620 C CA . LYS A 1 80 ? -9.585 -6.929 6.516 1.00 71.69 80 LYS A CA 1
ATOM 621 C C . LYS A 1 80 ? -10.970 -6.489 6.976 1.00 71.69 80 LYS A C 1
ATOM 623 O O . LYS A 1 80 ? -11.500 -5.535 6.416 1.00 71.69 80 LYS A O 1
ATOM 628 N N . GLU A 1 81 ? -11.502 -7.142 8.003 1.00 76.06 81 GLU A N 1
ATOM 629 C CA . GLU A 1 81 ? -12.865 -6.909 8.495 1.00 76.06 81 GLU A CA 1
ATOM 630 C C . GLU A 1 81 ? -13.029 -5.481 9.021 1.00 76.06 81 GLU A C 1
ATOM 632 O O . GLU A 1 81 ? -13.857 -4.721 8.525 1.00 76.06 81 GLU A O 1
ATOM 637 N N . LYS A 1 82 ? -12.138 -5.057 9.926 1.00 73.12 82 LYS A N 1
ATOM 638 C CA . LYS A 1 82 ? -12.168 -3.705 10.507 1.00 73.12 82 LYS A CA 1
ATOM 639 C C . LYS A 1 82 ? -11.963 -2.603 9.470 1.00 73.12 82 LYS A C 1
ATOM 641 O O . LYS A 1 82 ? -12.505 -1.509 9.605 1.00 73.12 82 LYS A O 1
ATOM 646 N N . PHE A 1 83 ? -11.156 -2.862 8.442 1.00 75.62 83 PHE A N 1
ATOM 647 C CA . PH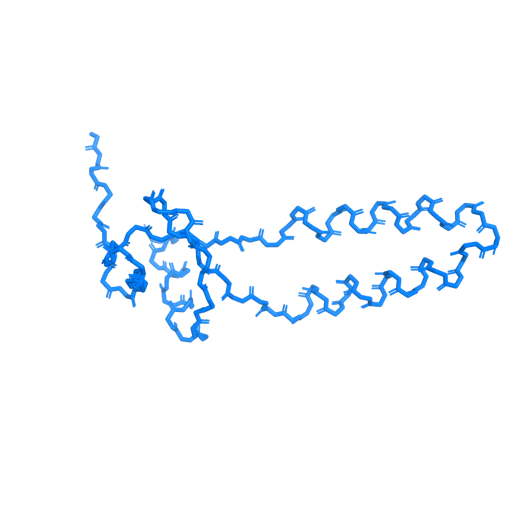E A 1 83 ? -10.945 -1.918 7.346 1.00 75.62 83 PHE A CA 1
ATOM 648 C C . PHE A 1 83 ? -12.187 -1.782 6.462 1.00 75.62 83 PHE A C 1
ATOM 650 O O . PHE A 1 83 ? -12.505 -0.671 6.041 1.00 75.62 83 PHE A O 1
ATOM 657 N N . ASP A 1 84 ? -12.876 -2.888 6.178 1.00 75.69 84 ASP A N 1
ATOM 658 C CA . ASP A 1 84 ? -14.086 -2.885 5.359 1.00 75.69 84 ASP A CA 1
ATOM 659 C C . ASP A 1 84 ? -15.257 -2.225 6.128 1.00 75.69 84 ASP A C 1
ATOM 661 O O . ASP A 1 84 ? -15.971 -1.408 5.546 1.00 75.69 84 ASP A O 1
ATOM 665 N N . GLU A 1 85 ? -15.366 -2.431 7.448 1.00 77.94 85 GLU A N 1
ATOM 666 C CA . GLU A 1 85 ? -16.287 -1.687 8.329 1.00 77.94 85 GLU A CA 1
ATOM 667 C C . GLU A 1 85 ? -15.976 -0.182 8.377 1.00 77.94 85 GLU A C 1
ATOM 669 O O . GLU A 1 85 ? -16.872 0.649 8.240 1.00 77.94 85 GLU A O 1
ATOM 674 N N . LEU A 1 86 ? -14.697 0.196 8.506 1.00 74.56 86 LEU A N 1
ATOM 675 C CA . LEU A 1 86 ? -14.264 1.598 8.434 1.00 74.56 86 LEU A CA 1
ATOM 676 C C . LEU A 1 86 ? -14.582 2.234 7.087 1.00 74.56 86 LEU A C 1
ATOM 678 O O . LEU A 1 86 ? -14.997 3.389 7.025 1.00 74.56 86 LEU A O 1
ATOM 682 N N . LYS A 1 87 ? -14.426 1.480 6.006 1.00 76.62 87 LYS A N 1
ATOM 683 C CA . LYS A 1 87 ? -14.778 1.934 4.665 1.00 76.62 87 LYS A CA 1
ATOM 684 C C . LYS A 1 87 ? -16.288 2.101 4.486 1.00 76.62 87 LYS A C 1
ATOM 686 O O . LYS A 1 87 ? -16.688 3.011 3.765 1.00 76.62 87 LYS A O 1
ATOM 691 N N . ALA A 1 88 ? -17.104 1.259 5.120 1.00 77.56 88 ALA A N 1
ATOM 692 C CA . ALA A 1 88 ? -18.557 1.401 5.128 1.00 77.56 88 ALA A CA 1
ATOM 693 C C . ALA A 1 88 ? -19.001 2.631 5.940 1.00 77.56 88 ALA A C 1
ATOM 695 O O . ALA A 1 88 ? -19.756 3.445 5.419 1.00 77.56 88 ALA A O 1
ATOM 696 N N . TYR A 1 89 ? -18.458 2.819 7.150 1.00 75.19 89 TYR A N 1
ATOM 697 C CA . TYR A 1 89 ? -18.752 3.976 8.009 1.00 75.19 89 TYR A CA 1
ATOM 698 C C . TYR A 1 89 ? -18.346 5.314 7.375 1.00 75.19 89 TYR A C 1
ATOM 700 O O . TYR A 1 89 ? -19.054 6.301 7.496 1.00 75.19 89 TYR A O 1
ATOM 708 N N . LEU A 1 90 ? -17.218 5.370 6.659 1.00 72.06 90 LEU A N 1
ATOM 709 C CA . LEU A 1 90 ? -16.796 6.592 5.959 1.00 72.06 90 LEU A CA 1
ATOM 710 C C . LEU A 1 90 ? -17.634 6.917 4.709 1.00 72.06 90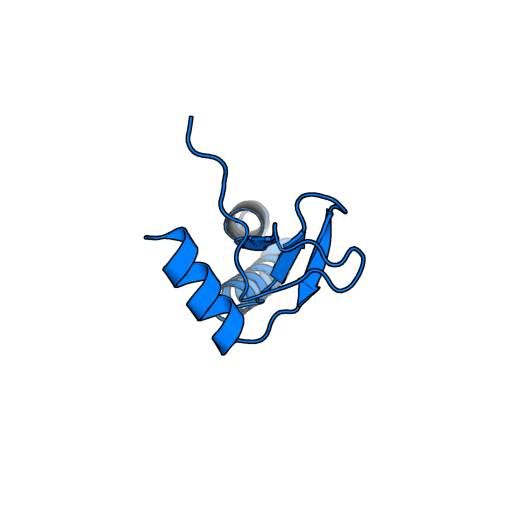 LEU A C 1
ATOM 712 O O . LEU A 1 90 ? -17.447 7.981 4.121 1.00 72.06 90 LEU A O 1
ATOM 716 N N . ARG A 1 91 ? -18.490 5.994 4.254 1.00 70.62 91 ARG A N 1
ATOM 717 C CA . ARG A 1 91 ? -19.368 6.177 3.090 1.00 70.62 91 ARG A CA 1
ATOM 718 C C . ARG A 1 91 ? -20.800 6.562 3.489 1.00 70.62 91 ARG A C 1
ATOM 720 O O . ARG A 1 91 ? -21.495 7.122 2.645 1.00 70.62 91 ARG A O 1
ATOM 727 N N . SER A 1 92 ? -21.230 6.232 4.710 1.00 59.84 92 SER A N 1
ATOM 728 C CA . SER A 1 92 ? -22.517 6.640 5.299 1.00 59.84 92 SER A CA 1
ATOM 729 C C . SER A 1 92 ? -22.483 8.078 5.794 1.00 59.84 92 SER A C 1
ATOM 731 O O . SER A 1 92 ? -23.482 8.788 5.568 1.00 59.84 92 SER A O 1
#

Foldseek 3Di:
DDDPPQDPLDADPPPRGSAKDWDDCPVVLVVLLVVLVVLCVDPVSPVVSVVSVVVSVVPVVDPQTWIAHPPPRDIDGDDPVSSVVVVVVVVD

Sequence (92 aa):
MSEPRGQQIIHCKKCGSNKVTLTGKWTVAATAFLTGCVLCLFIITIPIAILCWIVAVIFMFVPFRYAKCQECKHNQKVDKEKFDELKAYLRS

Secondary structure (DSSP, 8-state):
-------TT---TTT----EEE--THHHHHHHHHHHHHHTTSGGGHHHHHHHHHHHHHHHHS---EEEETTT--EEE--HHHHHHHHHHTT-

Radius of gyration: 17.64 Å; chains: 1; bounding box: 40×29×47 Å